Protein AF-A0AAP7UPP1-F1 (afdb_monomer)

Secondary structure (DSSP, 8-state):
---PEEEEEEEEEETTEEEEEE-GGG-TT-TTS-EEEEEEE-PPPHHHHHHHHHGGGG--

Foldseek 3Di:
DQPKDKAKWWFADDPNDTPDTHHPVPCPPVPPGTDIDIDIDRDDDPVVVVVVVVVVVVPD

Radius of gyration: 1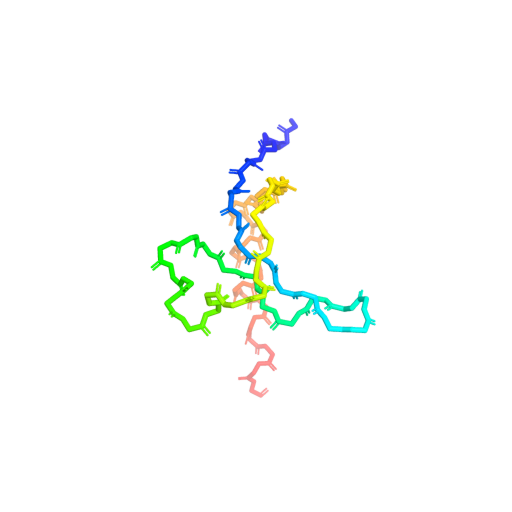5.71 Å; Cα contacts (8 Å, |Δi|>4): 72; chains: 1; bounding box: 36×37×31 Å

Sequence (60 aa):
MAKRKKVKLNVRFKEGKIICAKSPDECKDCEKECEKMDFYYYPFNNRDLMECFKNNEKRR

Structure (mmCIF, N/CA/C/O backbone):
data_AF-A0AAP7UPP1-F1
#
_entry.id   AF-A0AAP7UPP1-F1
#
loop_
_atom_site.group_PDB
_atom_site.id
_atom_site.type_symbol
_atom_site.label_atom_id
_atom_site.label_alt_id
_atom_site.label_comp_id
_atom_site.label_asym_id
_atom_site.label_entity_id
_atom_site.label_seq_id
_atom_site.pdbx_PDB_ins_code
_atom_site.Cartn_x
_atom_site.Cartn_y
_atom_site.Cartn_z
_atom_site.occupancy
_atom_site.B_iso_or_equiv
_atom_site.auth_seq_id
_atom_site.auth_comp_id
_atom_site.auth_asym_id
_atom_site.auth_atom_id
_atom_site.pdbx_PDB_model_num
ATOM 1 N N . MET A 1 1 ? 21.327 6.152 -7.112 1.00 54.56 1 MET A N 1
ATOM 2 C CA . MET A 1 1 ? 20.433 5.890 -5.960 1.00 54.56 1 MET A CA 1
ATOM 3 C C . MET A 1 1 ? 19.006 5.761 -6.470 1.00 54.56 1 MET A C 1
ATOM 5 O O . MET A 1 1 ? 18.610 6.574 -7.300 1.00 54.56 1 MET A O 1
ATOM 9 N N . ALA A 1 2 ? 18.261 4.732 -6.059 1.00 63.03 2 ALA A N 1
ATOM 10 C CA . ALA A 1 2 ? 16.882 4.542 -6.511 1.00 63.03 2 ALA A CA 1
ATOM 11 C C . ALA A 1 2 ? 16.017 5.727 -6.050 1.00 63.03 2 ALA A C 1
ATOM 13 O O . ALA A 1 2 ? 15.962 6.027 -4.857 1.00 63.03 2 ALA A O 1
ATOM 14 N N . LYS A 1 3 ? 15.372 6.432 -6.990 1.00 79.12 3 LYS A N 1
ATOM 15 C CA . LYS A 1 3 ? 14.478 7.550 -6.657 1.00 79.12 3 LYS A CA 1
ATOM 16 C C . LYS A 1 3 ? 13.300 7.004 -5.849 1.00 79.12 3 LYS A C 1
ATOM 18 O O . LYS A 1 3 ? 12.498 6.231 -6.372 1.00 79.12 3 LYS A O 1
ATOM 23 N N . ARG A 1 4 ? 13.214 7.408 -4.578 1.00 87.94 4 ARG A N 1
ATOM 24 C CA . ARG A 1 4 ? 12.078 7.124 -3.694 1.00 87.94 4 ARG A CA 1
ATOM 25 C C . ARG A 1 4 ? 10.805 7.654 -4.356 1.00 87.94 4 ARG A C 1
ATOM 27 O O . ARG A 1 4 ? 10.767 8.803 -4.794 1.00 87.94 4 ARG A O 1
ATOM 34 N N . LYS A 1 5 ? 9.778 6.817 -4.454 1.00 91.44 5 LYS A N 1
ATOM 35 C CA . LYS A 1 5 ? 8.465 7.185 -4.992 1.00 91.44 5 LYS A CA 1
ATOM 36 C C . LYS A 1 5 ? 7.504 7.458 -3.847 1.00 91.44 5 LYS A C 1
ATOM 38 O O . LYS A 1 5 ?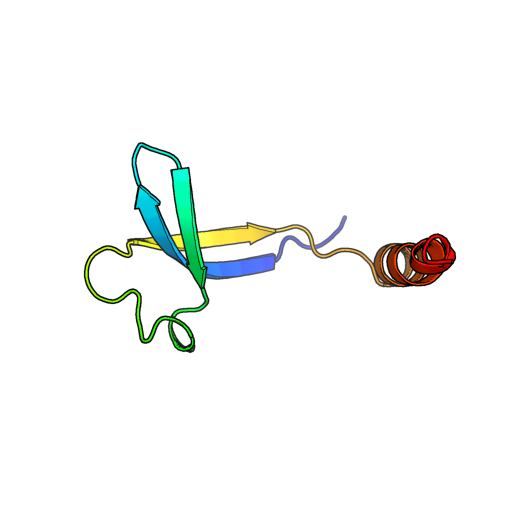 7.598 6.815 -2.806 1.00 91.44 5 LYS A O 1
ATOM 43 N N . LYS A 1 6 ? 6.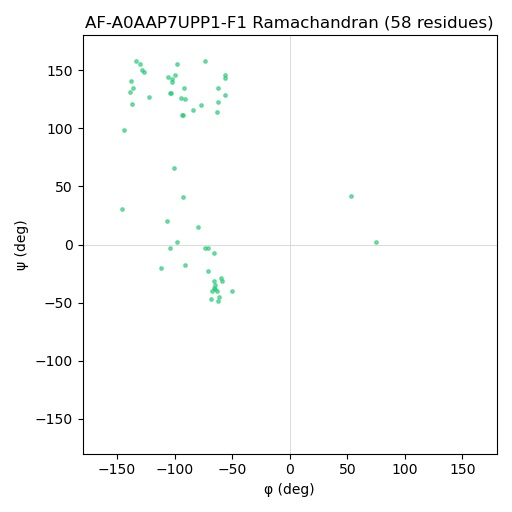590 8.405 -4.047 1.00 93.00 6 LYS A N 1
ATOM 44 C CA . LYS A 1 6 ? 5.510 8.735 -3.112 1.00 93.00 6 LYS A CA 1
ATOM 45 C C . LYS A 1 6 ? 4.202 8.126 -3.613 1.00 93.00 6 LYS A C 1
ATOM 47 O O . LYS A 1 6 ? 3.933 8.182 -4.810 1.00 93.00 6 LYS A O 1
ATOM 52 N N . VAL A 1 7 ? 3.395 7.581 -2.711 1.00 92.56 7 VAL A N 1
ATOM 53 C CA . VAL A 1 7 ? 2.036 7.105 -2.991 1.00 92.56 7 VAL A CA 1
ATOM 54 C C . VAL A 1 7 ? 1.106 7.517 -1.854 1.00 92.56 7 VAL A C 1
ATOM 56 O O . VAL A 1 7 ? 1.493 7.499 -0.690 1.00 92.56 7 VAL A O 1
ATOM 59 N N . LYS A 1 8 ? -0.115 7.924 -2.199 1.00 92.12 8 LYS A N 1
ATOM 60 C CA . LYS A 1 8 ? -1.175 8.233 -1.236 1.00 92.12 8 LYS A CA 1
ATOM 61 C C . LYS A 1 8 ? -2.029 6.996 -1.058 1.00 92.12 8 LYS A C 1
ATOM 63 O O . LYS A 1 8 ? -2.522 6.481 -2.057 1.00 92.12 8 LYS A O 1
ATOM 68 N N . LEU A 1 9 ? -2.209 6.550 0.179 1.00 90.62 9 LEU A N 1
ATOM 69 C CA . LEU A 1 9 ? -3.050 5.401 0.499 1.00 90.62 9 LEU A CA 1
ATOM 70 C C . LEU A 1 9 ? -4.045 5.769 1.594 1.00 90.62 9 LEU A C 1
ATOM 72 O O . LEU A 1 9 ? -3.758 6.589 2.465 1.00 90.62 9 LEU A O 1
ATOM 76 N N . ASN A 1 10 ? -5.195 5.118 1.549 1.00 90.31 10 ASN A N 1
ATOM 77 C CA . ASN A 1 10 ? -6.122 5.025 2.660 1.00 90.31 10 ASN A CA 1
ATOM 78 C C . ASN A 1 10 ? -5.773 3.768 3.463 1.00 90.31 10 ASN A C 1
ATOM 80 O O . ASN A 1 10 ? -5.692 2.673 2.898 1.00 90.31 10 ASN A O 1
ATOM 84 N N . VAL A 1 11 ? -5.543 3.935 4.763 1.00 89.06 11 VAL A N 1
ATOM 85 C CA . VAL A 1 11 ? -5.025 2.902 5.664 1.00 89.06 11 VAL A CA 1
ATOM 86 C C . VAL A 1 11 ? -6.007 2.679 6.794 1.00 89.06 11 VAL A C 1
ATOM 88 O O . VAL A 1 11 ? -6.394 3.625 7.468 1.00 89.06 11 VAL A O 1
ATOM 91 N N . ARG A 1 12 ? -6.408 1.432 7.020 1.00 87.38 12 ARG A N 1
ATOM 92 C CA . ARG A 1 12 ? -7.204 1.050 8.188 1.00 87.38 12 ARG A CA 1
ATOM 93 C C . ARG A 1 12 ? -6.327 0.337 9.193 1.00 87.38 12 ARG A C 1
ATOM 95 O O . ARG A 1 12 ? -5.668 -0.650 8.847 1.00 87.38 12 ARG A O 1
ATOM 102 N N . PHE A 1 13 ? -6.406 0.791 10.434 1.00 87.38 13 PHE A N 1
ATOM 103 C CA . PHE A 1 13 ? -5.772 0.142 11.566 1.00 87.38 13 PHE A CA 1
ATOM 104 C C . PHE A 1 13 ? -6.801 -0.651 12.369 1.00 87.38 13 PHE A C 1
ATOM 106 O O . PHE A 1 13 ? -7.936 -0.221 12.552 1.00 87.38 13 PHE A O 1
ATOM 113 N N . LYS A 1 14 ? -6.399 -1.815 12.871 1.00 88.38 14 LYS A N 1
ATOM 114 C CA . LYS A 1 14 ? -7.126 -2.562 13.897 1.00 88.38 14 LYS A CA 1
ATOM 115 C C . LYS A 1 14 ? -6.105 -3.078 14.897 1.00 88.38 14 LYS A C 1
ATOM 117 O O . LYS A 1 14 ? -5.175 -3.775 14.502 1.00 88.38 14 LYS A O 1
ATOM 122 N N . GLU A 1 15 ? -6.249 -2.690 16.164 1.00 91.00 15 GLU A N 1
ATOM 123 C CA . GLU A 1 15 ? -5.337 -3.100 17.250 1.00 91.00 15 GLU A CA 1
ATOM 124 C C . GLU A 1 15 ? -3.857 -2.801 16.925 1.00 91.00 15 GLU A C 1
ATOM 126 O O . GLU A 1 15 ? -2.968 -3.629 17.116 1.00 91.00 15 GLU A O 1
ATOM 131 N N . GLY A 1 16 ? -3.592 -1.624 16.344 1.00 87.56 16 GLY A N 1
ATOM 132 C CA . GLY A 1 16 ? -2.244 -1.197 15.947 1.00 87.56 16 GLY A CA 1
ATOM 133 C C . GLY A 1 16 ? -1.681 -1.879 14.692 1.00 87.56 16 GLY A C 1
ATOM 134 O O . GLY A 1 16 ? -0.549 -1.597 14.306 1.00 87.56 16 GLY A O 1
ATOM 135 N N . LYS A 1 17 ? -2.444 -2.753 14.024 1.00 89.94 17 LYS A N 1
ATOM 136 C CA . LYS A 1 17 ? -2.040 -3.435 12.784 1.00 89.94 17 LYS A CA 1
ATOM 137 C C . LYS A 1 17 ? -2.755 -2.850 11.573 1.00 89.94 17 LYS A C 1
ATOM 139 O O . LYS A 1 17 ? -3.935 -2.524 11.649 1.00 89.94 17 LYS A O 1
ATOM 144 N N . ILE A 1 18 ? -2.060 -2.779 10.440 1.00 88.38 18 ILE A N 1
ATOM 145 C CA . ILE A 1 18 ? -2.654 -2.379 9.158 1.00 88.38 18 ILE A CA 1
ATOM 146 C C . ILE A 1 18 ? -3.459 -3.556 8.596 1.00 88.38 18 ILE A C 1
ATOM 148 O O . ILE A 1 18 ? -2.893 -4.615 8.333 1.00 88.38 18 ILE A O 1
ATOM 152 N N . ILE A 1 19 ? -4.766 -3.366 8.397 1.00 87.94 19 ILE A N 1
ATOM 153 C CA . ILE A 1 19 ? -5.672 -4.387 7.834 1.00 87.94 19 ILE A CA 1
ATOM 154 C C . ILE A 1 19 ? -6.198 -4.040 6.432 1.00 87.94 19 ILE A C 1
ATOM 156 O O . ILE A 1 19 ? -6.625 -4.927 5.701 1.00 87.94 19 ILE A O 1
ATOM 160 N N . CYS A 1 20 ? -6.162 -2.764 6.042 1.00 85.00 20 CYS A N 1
ATOM 161 C CA . CYS A 1 20 ? -6.509 -2.268 4.702 1.00 85.00 20 CYS A CA 1
ATOM 162 C C . CYS A 1 20 ? -5.461 -1.206 4.350 1.00 85.00 20 CYS A C 1
ATOM 164 O O . CYS A 1 20 ? -5.190 -0.337 5.174 1.00 85.00 20 CYS A O 1
ATOM 166 N N . ALA A 1 21 ? -4.862 -1.277 3.163 1.00 89.00 21 ALA A N 1
ATOM 167 C CA . ALA A 1 21 ? -4.013 -0.223 2.611 1.00 89.00 21 ALA A CA 1
ATOM 168 C C . ALA A 1 21 ? -4.241 -0.181 1.099 1.00 89.00 21 ALA A C 1
ATOM 170 O O . ALA A 1 21 ? -3.719 -1.019 0.366 1.00 89.00 21 ALA A O 1
ATOM 171 N N . LYS A 1 22 ? -5.082 0.746 0.641 1.00 88.56 22 LYS A N 1
ATOM 172 C CA . LYS A 1 22 ? -5.482 0.849 -0.769 1.00 88.56 22 LYS A CA 1
ATOM 173 C C . LYS A 1 22 ? -5.326 2.270 -1.282 1.00 88.56 22 LYS A C 1
ATOM 175 O O . LYS A 1 22 ? -5.379 3.225 -0.507 1.00 88.56 22 LYS A O 1
ATOM 180 N N . SER A 1 23 ? -5.163 2.416 -2.594 1.00 87.62 23 SER A N 1
ATOM 181 C CA . SER A 1 23 ? -5.298 3.719 -3.251 1.00 87.62 23 SER A CA 1
ATOM 182 C C . SER A 1 23 ? -6.676 4.312 -2.936 1.00 87.62 23 SER A C 1
ATOM 184 O O . SER A 1 23 ? -7.637 3.546 -2.830 1.00 87.62 23 SER A O 1
ATOM 186 N N . PRO A 1 24 ? -6.811 5.644 -2.807 1.00 83.50 24 PRO A N 1
ATOM 187 C CA . PRO A 1 24 ? -8.096 6.281 -2.523 1.00 83.50 24 PRO A CA 1
ATOM 188 C C . PRO A 1 24 ? -9.219 5.819 -3.460 1.00 83.50 24 PRO A C 1
ATOM 190 O O . PRO A 1 24 ? -10.312 5.519 -2.992 1.00 83.50 24 PRO A O 1
ATOM 193 N N . ASP A 1 25 ? -8.911 5.654 -4.748 1.00 83.75 25 ASP A N 1
ATOM 194 C CA . ASP A 1 25 ? -9.874 5.252 -5.783 1.00 83.75 25 ASP A CA 1
ATOM 195 C C . ASP A 1 25 ? -10.325 3.782 -5.662 1.00 83.75 25 ASP A C 1
ATOM 197 O O . ASP A 1 25 ? -11.402 3.404 -6.124 1.00 83.75 25 ASP A O 1
ATOM 201 N N . GLU A 1 26 ? -9.520 2.943 -5.006 1.00 80.38 26 GLU A N 1
ATOM 202 C CA . GLU A 1 26 ? -9.814 1.524 -4.762 1.00 80.38 26 GLU A CA 1
ATOM 203 C C . GLU A 1 26 ? -10.400 1.270 -3.364 1.00 80.38 26 GLU A C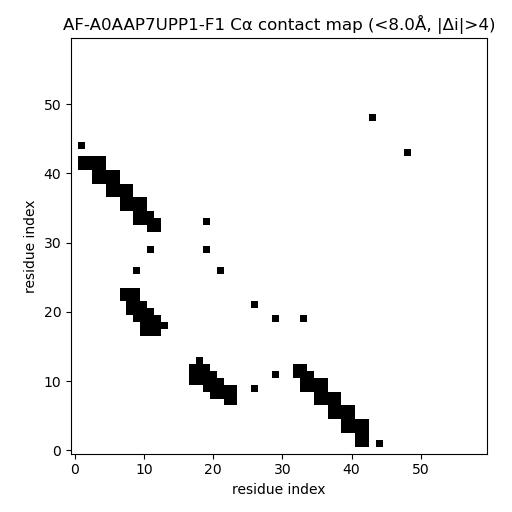 1
ATOM 205 O O . GLU A 1 26 ? -10.670 0.129 -2.977 1.00 80.38 26 GLU A O 1
ATOM 210 N N . CYS A 1 27 ? -10.610 2.333 -2.589 1.00 73.69 27 CYS A N 1
ATOM 211 C CA . CYS A 1 27 ? -11.052 2.283 -1.203 1.00 73.69 27 CYS A CA 1
ATOM 212 C C . CYS A 1 27 ? -12.586 2.376 -1.072 1.00 73.69 27 CYS A C 1
ATOM 214 O O . CYS A 1 27 ? -13.089 3.062 -0.188 1.00 73.69 27 CYS A O 1
ATOM 216 N N . LYS A 1 28 ? -13.336 1.694 -1.951 1.00 69.44 28 LYS A N 1
ATOM 217 C CA . LYS A 1 28 ? -14.814 1.753 -1.992 1.00 69.44 28 LYS A CA 1
ATOM 218 C C . LYS A 1 28 ? -15.482 1.166 -0.741 1.00 69.44 28 LYS A C 1
ATOM 220 O O . LYS A 1 28 ? -16.515 1.658 -0.314 1.00 69.44 28 LYS A O 1
ATOM 225 N N . ASP A 1 29 ? -14.854 0.161 -0.129 1.00 63.84 29 ASP A N 1
ATOM 226 C CA . ASP A 1 29 ? -15.421 -0.580 1.012 1.00 63.84 29 ASP A CA 1
ATOM 227 C C . ASP A 1 29 ? -14.807 -0.197 2.371 1.00 63.84 29 ASP A C 1
ATOM 229 O O . ASP A 1 29 ? -15.190 -0.725 3.414 1.00 63.84 29 ASP A O 1
ATOM 233 N N . CYS A 1 30 ? -13.812 0.692 2.381 1.00 62.16 30 CYS A N 1
ATOM 234 C CA . CYS A 1 30 ? -13.020 1.031 3.569 1.00 62.16 30 CYS A CA 1
ATOM 235 C C . CYS A 1 30 ? -13.391 2.447 4.114 1.00 62.16 30 CYS A C 1
ATOM 237 O O . CYS A 1 30 ? -12.644 3.031 4.893 1.00 62.16 30 CYS A O 1
ATOM 239 N N . GLU A 1 31 ? -14.572 2.984 3.758 1.00 60.53 31 GLU A N 1
ATOM 240 C CA . GLU A 1 31 ? -15.008 4.379 4.007 1.00 60.53 31 GLU A CA 1
ATOM 241 C C . GLU A 1 31 ? -15.054 4.832 5.476 1.00 60.53 31 GLU A C 1
ATOM 243 O O . GLU A 1 31 ? -14.849 6.011 5.750 1.00 60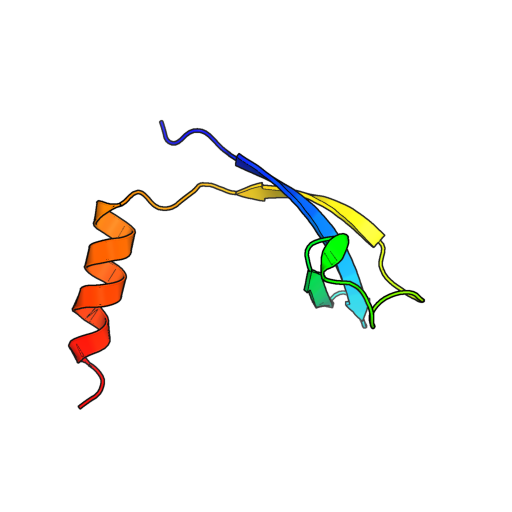.53 31 GLU A O 1
ATOM 248 N N . LYS A 1 32 ? -15.337 3.943 6.435 1.00 67.31 32 LYS A N 1
ATOM 249 C CA . LYS A 1 32 ? -15.694 4.381 7.799 1.00 67.31 32 LYS A CA 1
ATOM 250 C C . LYS A 1 32 ? -14.519 4.511 8.774 1.00 67.31 32 LYS A C 1
ATOM 252 O O . LYS A 1 32 ? -14.670 5.173 9.791 1.00 67.31 32 LYS A O 1
ATOM 257 N N . GLU A 1 33 ? -13.365 3.906 8.484 1.00 71.62 33 GLU A N 1
ATOM 258 C CA . GLU A 1 33 ? -12.227 3.837 9.425 1.00 71.62 33 GLU A CA 1
ATOM 259 C C . GLU A 1 33 ? -10.859 3.895 8.721 1.00 71.62 33 GLU A C 1
ATOM 261 O O . GLU A 1 33 ? -9.889 3.276 9.162 1.00 71.62 33 GLU A O 1
ATOM 266 N N . CYS A 1 34 ? -10.768 4.587 7.584 1.00 80.38 34 CYS A N 1
ATOM 267 C CA . CYS A 1 34 ? -9.500 4.757 6.885 1.00 80.38 34 CYS A CA 1
ATOM 268 C C . CYS A 1 34 ? -8.891 6.139 7.091 1.00 80.38 34 CYS A C 1
ATOM 270 O O . CYS A 1 34 ? -9.516 7.162 6.830 1.00 80.38 34 CYS A O 1
ATOM 272 N N . GLU A 1 35 ? -7.614 6.150 7.450 1.00 86.38 35 GLU A N 1
ATOM 273 C CA . GLU A 1 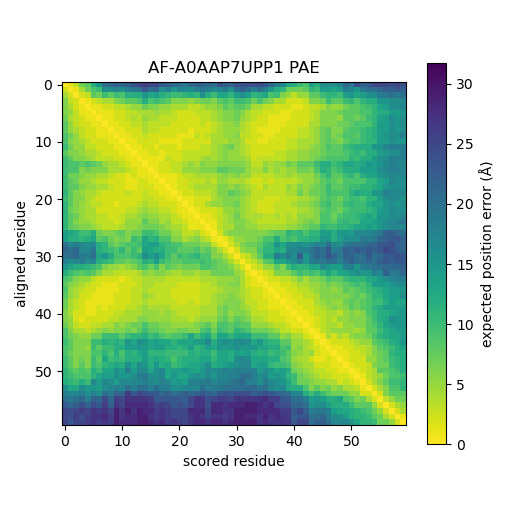35 ? -6.784 7.342 7.499 1.00 86.38 35 GLU A CA 1
ATOM 274 C C . GLU A 1 35 ? -6.060 7.536 6.168 1.00 86.38 35 GLU A C 1
ATOM 276 O O . GLU A 1 35 ? -5.490 6.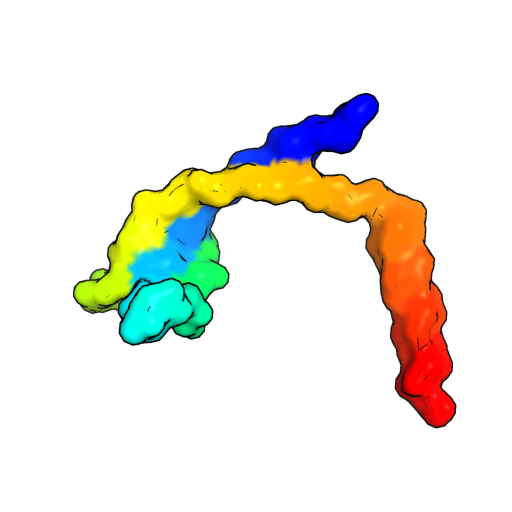600 5.601 1.00 86.38 35 GLU A O 1
ATOM 281 N N . LYS A 1 36 ? -6.054 8.768 5.657 1.00 89.38 36 LYS A N 1
ATOM 282 C CA . LYS A 1 36 ? -5.313 9.113 4.442 1.00 89.38 36 LYS A CA 1
ATOM 283 C C . LYS A 1 36 ? -3.864 9.418 4.801 1.00 89.38 36 LYS A C 1
ATOM 285 O O . LYS A 1 36 ? -3.591 10.406 5.477 1.00 89.38 36 LYS A O 1
ATOM 290 N N . MET A 1 37 ? -2.935 8.606 4.308 1.00 90.50 37 MET A N 1
ATOM 291 C CA . MET A 1 37 ? -1.513 8.719 4.623 1.00 90.50 37 MET A CA 1
ATOM 292 C C . MET A 1 37 ? -0.648 8.795 3.361 1.00 90.50 37 MET A C 1
ATOM 294 O O . MET A 1 37 ? -0.948 8.212 2.314 1.00 90.50 37 MET A O 1
ATOM 298 N N . ASP A 1 38 ? 0.464 9.515 3.484 1.00 93.56 38 ASP A N 1
ATOM 299 C CA . ASP A 1 38 ? 1.504 9.600 2.465 1.00 93.56 38 ASP A CA 1
ATOM 300 C C . ASP A 1 38 ? 2.580 8.540 2.734 1.00 93.56 38 ASP A C 1
ATOM 302 O O . ASP A 1 38 ? 3.361 8.648 3.680 1.00 93.56 38 ASP A O 1
ATOM 306 N N . PHE A 1 39 ? 2.661 7.538 1.864 1.00 90.50 39 PHE A N 1
ATOM 307 C CA . PHE A 1 39 ? 3.715 6.534 1.886 1.00 90.50 39 PHE A CA 1
ATOM 308 C C . PHE A 1 39 ? 4.804 6.874 0.897 1.00 90.50 39 PHE A C 1
ATOM 310 O O . PHE A 1 39 ? 4.593 7.508 -0.139 1.00 90.50 39 PHE A O 1
ATOM 317 N N . TYR A 1 40 ? 5.984 6.356 1.191 1.00 92.44 40 TYR A N 1
ATOM 318 C CA . TYR A 1 40 ? 7.084 6.427 0.267 1.00 92.44 40 TYR A CA 1
ATOM 319 C C . TYR A 1 40 ? 7.802 5.091 0.215 1.00 92.44 40 TYR A C 1
ATOM 321 O O . TYR A 1 40 ? 8.120 4.519 1.256 1.00 92.44 40 TYR A O 1
ATOM 329 N N . TYR A 1 41 ? 8.113 4.639 -0.989 1.00 88.88 41 TYR A N 1
ATOM 330 C CA . TYR A 1 41 ? 8.733 3.345 -1.222 1.00 88.88 41 TYR A CA 1
ATOM 331 C C . TYR A 1 41 ? 9.901 3.467 -2.194 1.00 88.88 41 TYR A C 1
ATOM 333 O O . TYR A 1 41 ? 9.999 4.413 -2.981 1.00 88.88 41 TYR A O 1
ATOM 341 N N . TYR A 1 42 ? 10.798 2.491 -2.131 1.00 89.12 42 TYR A N 1
ATOM 342 C CA . TYR A 1 42 ? 11.860 2.328 -3.109 1.00 89.12 42 TYR A CA 1
ATOM 343 C C . TYR A 1 42 ? 11.355 1.350 -4.166 1.00 89.12 42 TYR A C 1
ATOM 345 O O . TYR A 1 42 ? 11.112 0.191 -3.834 1.00 89.12 42 TYR A O 1
ATOM 353 N N . PRO A 1 43 ? 11.112 1.796 -5.409 1.00 86.38 43 PRO A N 1
ATOM 354 C CA . PRO A 1 43 ? 10.718 0.871 -6.456 1.00 86.38 43 PRO A CA 1
ATOM 355 C C . PRO A 1 43 ? 11.848 -0.134 -6.679 1.00 86.38 43 PRO A C 1
ATOM 357 O O . PRO A 1 43 ? 13.013 0.262 -6.780 1.00 86.38 43 PRO A O 1
ATOM 360 N N . PHE A 1 44 ? 11.495 -1.414 -6.788 1.00 83.94 44 PHE A N 1
ATOM 361 C CA . PHE A 1 44 ? 12.421 -2.421 -7.290 1.00 83.94 44 PHE A CA 1
ATOM 362 C C . PHE A 1 44 ? 12.920 -2.005 -8.671 1.00 83.94 44 PHE A C 1
ATOM 364 O O . PHE A 1 44 ? 12.174 -1.427 -9.471 1.00 83.94 44 PHE A O 1
ATOM 371 N N . ASN A 1 45 ? 14.191 -2.278 -8.947 1.00 82.06 45 ASN A N 1
ATOM 372 C CA . ASN A 1 45 ? 14.694 -2.096 -10.296 1.00 82.06 45 ASN A CA 1
ATOM 373 C C . ASN A 1 45 ? 14.145 -3.235 -11.192 1.00 82.06 45 ASN A C 1
ATOM 375 O O . ASN A 1 45 ? 13.744 -4.294 -10.703 1.00 82.06 45 ASN A O 1
ATOM 379 N N . ASN A 1 46 ? 14.103 -3.028 -12.513 1.00 78.12 46 ASN A N 1
ATOM 380 C CA . ASN A 1 46 ? 13.557 -4.033 -13.438 1.00 78.12 46 ASN A CA 1
ATOM 381 C C . ASN A 1 46 ? 14.304 -5.374 -13.368 1.00 78.12 46 ASN A C 1
ATOM 383 O O . ASN A 1 46 ? 13.706 -6.414 -13.619 1.00 78.12 46 ASN A O 1
ATOM 387 N N . ARG A 1 47 ? 15.596 -5.363 -13.026 1.00 78.19 47 ARG A N 1
ATOM 388 C CA . ARG A 1 47 ? 16.403 -6.577 -12.888 1.00 78.19 47 ARG A CA 1
ATOM 389 C C . ARG A 1 47 ? 15.945 -7.401 -11.680 1.00 78.19 47 ARG A C 1
ATOM 391 O O . ARG A 1 47 ? 15.693 -8.585 -11.858 1.00 78.19 47 ARG A O 1
ATOM 398 N N . ASP A 1 48 ? 15.745 -6.772 -10.523 1.00 76.88 48 ASP A N 1
ATOM 399 C CA . ASP A 1 48 ? 15.266 -7.413 -9.291 1.00 76.88 48 ASP A CA 1
ATOM 400 C C . ASP A 1 48 ? 13.845 -7.969 -9.475 1.00 76.88 48 ASP A C 1
ATOM 402 O O . ASP A 1 48 ? 13.538 -9.071 -9.025 1.00 76.88 48 ASP A O 1
ATOM 406 N N . LEU A 1 49 ? 12.975 -7.233 -10.183 1.00 76.75 49 LEU A N 1
ATOM 407 C CA . LEU A 1 49 ? 11.635 -7.717 -10.534 1.00 76.75 49 LEU A CA 1
ATOM 408 C C . LEU A 1 49 ? 11.711 -8.962 -11.422 1.00 76.75 49 LEU A C 1
ATOM 410 O O . LEU A 1 49 ? 11.057 -9.961 -11.135 1.00 76.75 49 LEU A O 1
ATOM 414 N N . MET A 1 50 ? 12.523 -8.921 -12.481 1.00 73.31 50 MET A N 1
ATOM 415 C CA . MET A 1 50 ? 12.687 -10.052 -13.398 1.00 73.31 50 MET A CA 1
ATOM 416 C C . MET A 1 50 ? 13.329 -11.262 -12.712 1.00 73.31 50 MET A C 1
ATOM 418 O O . MET A 1 50 ? 12.964 -12.392 -13.017 1.00 73.31 50 MET A O 1
ATOM 422 N N . GLU A 1 51 ? 14.252 -11.051 -11.775 1.00 74.38 51 GLU A N 1
ATOM 423 C CA . GLU A 1 51 ? 14.843 -12.117 -10.961 1.00 74.38 51 GLU A CA 1
ATOM 424 C C . GLU A 1 51 ? 13.818 -12.739 -10.002 1.00 74.38 51 GLU A C 1
ATOM 426 O O . GLU A 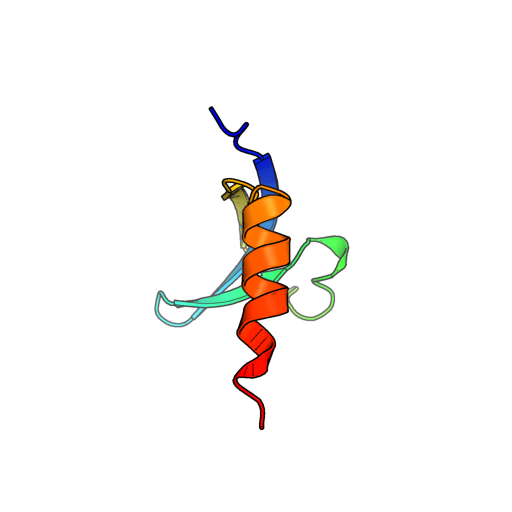1 51 ? 13.745 -13.962 -9.887 1.00 74.38 51 GLU A O 1
ATOM 431 N N . CYS A 1 52 ? 12.951 -11.924 -9.394 1.00 71.12 52 CYS A N 1
ATOM 432 C CA . CYS A 1 52 ? 11.833 -12.397 -8.578 1.00 71.12 52 CYS A CA 1
ATOM 433 C C . CYS A 1 52 ? 10.849 -13.254 -9.395 1.00 71.12 52 CYS A C 1
ATOM 435 O O . CYS A 1 52 ? 10.480 -14.348 -8.968 1.00 71.12 52 CYS A O 1
ATOM 437 N N . PHE A 1 53 ? 10.483 -12.814 -10.606 1.00 69.31 53 PHE A N 1
ATOM 438 C CA . PHE A 1 53 ? 9.631 -13.605 -11.501 1.00 69.31 53 PHE A CA 1
ATOM 439 C C . PHE A 1 53 ? 10.303 -14.902 -11.965 1.00 69.31 53 PHE A C 1
ATOM 441 O O . PHE A 1 53 ? 9.635 -15.931 -12.024 1.00 69.31 53 PHE A O 1
ATOM 448 N N . LYS A 1 54 ? 11.614 -14.883 -12.239 1.00 63.62 54 LYS A N 1
ATOM 449 C CA . LYS A 1 54 ? 12.381 -16.089 -12.598 1.00 63.62 54 LYS A CA 1
ATOM 450 C C . LYS A 1 54 ? 12.466 -17.096 -11.447 1.00 63.62 54 LYS A C 1
ATOM 452 O O . LYS A 1 54 ? 12.331 -18.289 -11.675 1.00 63.62 54 LYS A O 1
ATOM 457 N N . ASN A 1 55 ? 12.602 -16.639 -10.202 1.00 58.75 55 ASN A N 1
ATOM 458 C CA . ASN A 1 55 ? 12.616 -17.522 -9.028 1.00 58.75 55 ASN A CA 1
ATOM 459 C C . ASN A 1 55 ? 11.239 -18.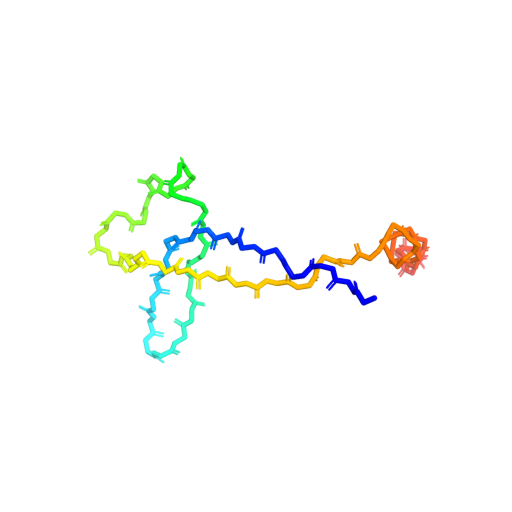100 -8.652 1.00 58.75 55 ASN A C 1
ATOM 461 O O . ASN A 1 55 ? 11.151 -18.947 -7.760 1.00 58.75 55 ASN A O 1
ATOM 465 N N . ASN A 1 56 ? 10.168 -17.716 -9.354 1.00 57.09 56 ASN A N 1
ATOM 466 C CA . ASN A 1 56 ? 8.862 -18.366 -9.237 1.00 57.09 56 ASN A CA 1
ATOM 467 C C . ASN A 1 56 ? 8.857 -19.786 -9.857 1.00 57.09 56 ASN A C 1
ATOM 469 O O . ASN A 1 56 ? 7.876 -20.514 -9.727 1.00 57.09 56 ASN A O 1
ATOM 473 N N . GLU A 1 57 ? 9.974 -20.221 -10.460 1.00 54.22 57 GLU A N 1
ATOM 474 C CA . GLU A 1 57 ? 10.212 -21.607 -10.891 1.00 54.22 57 GLU A CA 1
ATOM 475 C C . GLU A 1 57 ? 10.306 -22.628 -9.737 1.00 54.22 57 GLU A C 1
ATOM 477 O O . GLU A 1 57 ? 10.270 -23.826 -9.992 1.00 54.22 57 GLU A O 1
ATOM 482 N N . LYS A 1 58 ? 10.313 -22.213 -8.458 1.00 54.12 58 LYS A N 1
ATOM 483 C CA . LYS A 1 58 ? 10.115 -23.141 -7.317 1.00 54.12 58 LYS A CA 1
ATOM 484 C C . LYS A 1 58 ? 8.646 -23.509 -7.046 1.00 54.12 58 LYS A C 1
ATOM 486 O O . LYS A 1 58 ? 8.329 -24.052 -5.990 1.00 54.12 58 LYS A O 1
ATOM 491 N N . ARG A 1 59 ? 7.740 -23.235 -7.992 1.00 55.09 59 ARG A N 1
ATOM 492 C CA . ARG A 1 59 ? 6.418 -23.875 -8.082 1.00 55.09 59 ARG A CA 1
ATOM 493 C C . ARG A 1 59 ? 6.428 -24.985 -9.138 1.00 55.09 59 ARG A C 1
ATOM 495 O O . ARG A 1 59 ? 5.720 -24.896 -10.140 1.00 55.09 59 ARG A O 1
ATOM 502 N N . ARG A 1 60 ? 7.196 -26.044 -8.888 1.00 47.75 60 ARG A N 1
ATOM 503 C CA . ARG A 1 60 ? 6.820 -27.410 -9.263 1.00 47.75 60 ARG A CA 1
ATOM 504 C C . ARG A 1 60 ? 7.515 -28.424 -8.372 1.00 47.75 60 ARG A C 1
ATOM 506 O O . ARG A 1 60 ? 8.715 -28.219 -8.096 1.00 47.75 60 ARG A O 1
#

pLDDT: mean 79.01, std 12.57, range [47.75, 93.56]

Organism: Clostridium beijerinckii (NCBI:txid1520)

Solvent-accessible surface area (backbone atoms only — not comparable to full-atom values): 3831 Å² total; per-residue (Å²): 129,80,73,70,41,78,48,64,31,31,35,23,68,55,94,90,36,81,80,44,77,34,45,66,91,73,38,81,88,49,74,90,63,46,47,82,43,82,45,73,45,71,68,76,52,72,66,60,50,51,50,55,61,59,60,55,67,79,76,117

Mean predicted aligned error: 9.14 Å

Nearest PDB structures (foldseek):
  5vmd-assembly1_C  TM=4.218E-01  e=2.776E+00  Homo sapiens
  7s97-assembly1_C  TM=3.735E-01  e=3.566E+00  Hemiselmis pacifica
  7t89-assembly1_C  TM=3.679E-01  e=3.797E+00  Hemiselmis pacifica